Protein AF-A0A7R9DNP5-F1 (afdb_monomer_lite)

Radius of gyration: 16.85 Å; chains: 1; bounding box: 35×37×37 Å

pLDDT: mean 72.44, std 9.36, range [45.16, 84.88]

Secondary structure (DSSP, 8-state):
--EEETTTEEEEEETTEEEEEEEEGGGEEEEE-TTS-EEEE--PPTT--EEEEEPTTSS-EEEEEP--GGG-----

Sequence (76 aa):
MEQQLSDGQVTVMQAGQQVQVVQVNQAGQMIHGANGQQIMVHTMPQGAQTIQVATQGGQGLQQIQVVPVSSLQVSG

Structure (mmCIF, N/CA/C/O backbone):
data_AF-A0A7R9DNP5-F1
#
_entry.id   AF-A0A7R9DNP5-F1
#
loop_
_atom_site.group_PDB
_atom_site.id
_atom_site.type_symbol
_atom_site.label_atom_id
_atom_site.label_alt_id
_atom_site.label_comp_id
_atom_site.label_asym_id
_atom_site.label_entity_id
_atom_site.label_seq_id
_atom_site.pdbx_PDB_ins_code
_atom_site.Cartn_x
_atom_site.Cartn_y
_atom_site.Cartn_z
_atom_site.occupancy
_atom_site.B_iso_or_equiv
_atom_site.auth_seq_id
_atom_site.auth_comp_id
_atom_site.auth_asym_id
_atom_site.auth_atom_id
_atom_site.pdbx_PDB_model_num
ATOM 1 N N . MET A 1 1 ? -11.977 20.838 -8.908 1.00 58.69 1 MET A N 1
ATOM 2 C CA . MET A 1 1 ? -10.981 21.344 -9.870 1.00 58.69 1 MET A CA 1
ATOM 3 C C . MET A 1 1 ? -9.670 20.662 -9.541 1.00 58.69 1 MET A C 1
ATOM 5 O O . MET A 1 1 ? -9.010 21.062 -8.592 1.00 58.69 1 MET A O 1
ATOM 9 N N . GLU A 1 2 ? -9.360 19.571 -10.230 1.00 57.03 2 GLU A N 1
ATOM 10 C CA . GLU A 1 2 ? -8.025 18.974 -10.213 1.00 57.03 2 GLU A CA 1
ATOM 11 C C . GLU A 1 2 ? -7.088 19.801 -11.101 1.00 57.03 2 GLU A C 1
ATOM 13 O O . GLU A 1 2 ? -7.409 20.090 -12.252 1.00 57.03 2 GLU A O 1
ATOM 18 N N . GLN A 1 3 ? -5.952 20.233 -10.554 1.00 60.25 3 GLN A N 1
ATOM 19 C CA . GLN A 1 3 ? -4.883 20.841 -11.345 1.00 60.25 3 GLN A CA 1
ATOM 20 C C . GLN A 1 3 ? -3.752 19.822 -11.436 1.00 60.25 3 GLN A C 1
ATOM 22 O O . GLN A 1 3 ? -3.104 19.509 -10.433 1.00 60.25 3 GLN A O 1
ATOM 27 N N . GLN A 1 4 ? -3.568 19.264 -12.630 1.00 55.44 4 GLN A N 1
ATOM 28 C CA . GLN A 1 4 ? -2.469 18.358 -12.929 1.00 55.44 4 GLN A CA 1
ATOM 29 C C . GLN A 1 4 ? -1.233 19.189 -13.275 1.00 55.44 4 GLN A C 1
ATOM 31 O O . GLN A 1 4 ? -1.239 19.958 -14.233 1.00 55.44 4 GLN A O 1
ATOM 36 N N . LEU A 1 5 ? -0.195 19.064 -12.455 1.00 61.88 5 LEU A N 1
ATOM 37 C CA . LEU A 1 5 ? 1.107 19.686 -12.669 1.00 61.88 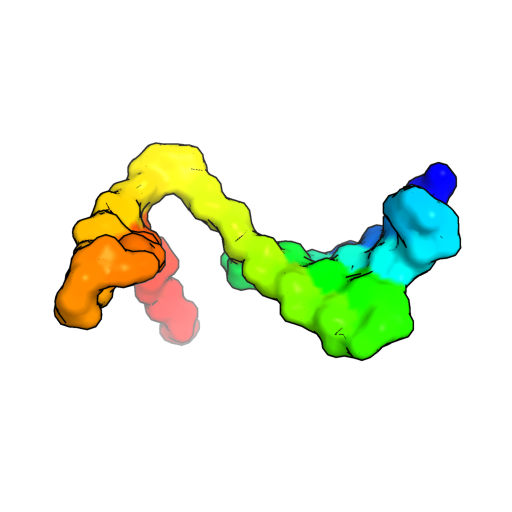5 LEU A CA 1
ATOM 38 C C . LEU A 1 5 ? 1.960 18.718 -13.504 1.00 61.88 5 LEU A C 1
ATOM 40 O O . LEU A 1 5 ? 1.823 17.499 -13.374 1.00 61.88 5 LEU A O 1
ATOM 44 N N . SER A 1 6 ? 2.816 19.256 -14.373 1.00 54.88 6 SER A N 1
ATOM 45 C CA . SER A 1 6 ? 3.472 18.540 -15.484 1.00 54.88 6 SER A CA 1
ATOM 46 C C . SER A 1 6 ? 4.398 17.367 -15.117 1.00 54.88 6 SER A C 1
ATOM 48 O O . SER A 1 6 ? 4.911 16.717 -16.020 1.00 54.88 6 SER A O 1
ATOM 50 N N . ASP A 1 7 ? 4.553 17.025 -13.838 1.00 62.47 7 ASP A N 1
ATOM 51 C CA . ASP A 1 7 ? 5.504 16.017 -13.346 1.00 62.47 7 ASP A CA 1
ATOM 52 C C . ASP A 1 7 ? 4.828 14.852 -12.589 1.00 62.47 7 ASP A C 1
ATOM 54 O O . ASP A 1 7 ? 5.396 14.274 -11.665 1.00 62.47 7 ASP A O 1
ATOM 58 N N . GLY A 1 8 ? 3.578 14.510 -12.933 1.00 65.94 8 GLY A N 1
ATOM 59 C CA . GLY A 1 8 ? 2.829 13.434 -12.253 1.00 65.94 8 GLY A CA 1
ATOM 60 C C . GLY A 1 8 ? 2.325 13.822 -10.857 1.00 65.94 8 GLY A C 1
ATOM 61 O O . GLY A 1 8 ? 1.963 12.968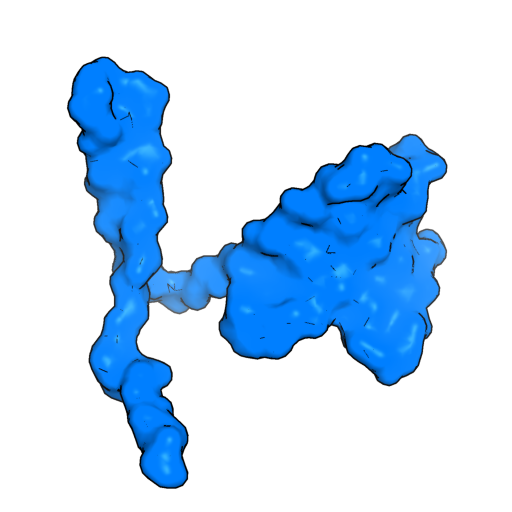 -10.045 1.00 65.94 8 GLY A O 1
ATOM 62 N N . GLN A 1 9 ? 2.302 15.125 -10.578 1.00 68.62 9 GLN A N 1
ATOM 63 C CA . GLN A 1 9 ? 1.809 15.699 -9.339 1.00 68.62 9 GLN A CA 1
ATOM 64 C C . GLN A 1 9 ? 0.385 16.222 -9.551 1.00 68.62 9 GLN A C 1
ATOM 66 O O . GLN A 1 9 ? 0.135 17.081 -10.396 1.00 68.62 9 GLN A O 1
ATOM 71 N N . VAL A 1 10 ? -0.566 15.706 -8.778 1.00 79.88 10 VAL A N 1
ATOM 72 C CA . VAL A 1 10 ? -1.976 16.099 -8.845 1.00 79.88 10 VAL A CA 1
ATOM 73 C C . VAL A 1 10 ? -2.328 16.848 -7.576 1.00 79.88 10 VAL A C 1
ATOM 75 O O . VAL A 1 10 ? -2.191 16.324 -6.475 1.00 79.88 10 VAL A O 1
ATOM 78 N N . THR A 1 11 ? -2.803 18.080 -7.713 1.00 79.62 11 THR A N 1
ATOM 79 C CA . THR A 1 11 ? -3.332 18.828 -6.572 1.00 79.62 11 THR A CA 1
ATOM 80 C C . THR A 1 11 ? -4.849 18.704 -6.543 1.00 79.62 11 THR A C 1
ATOM 82 O O . THR A 1 11 ? -5.529 19.073 -7.503 1.00 79.62 11 THR A O 1
ATOM 85 N N . VAL A 1 12 ? -5.376 18.193 -5.433 1.00 81.19 12 VAL A N 1
ATOM 86 C CA . VAL A 1 12 ? -6.799 17.933 -5.210 1.00 81.19 12 VAL A CA 1
ATOM 87 C C . VAL A 1 12 ? -7.290 18.802 -4.056 1.00 81.19 12 VAL A C 1
ATOM 89 O O . VAL A 1 12 ? -6.615 18.943 -3.042 1.00 81.19 12 VAL A O 1
ATOM 92 N N . MET A 1 13 ? -8.476 19.390 -4.188 1.00 78.50 13 MET A N 1
ATOM 93 C CA . MET A 1 13 ? -9.153 20.050 -3.070 1.00 78.50 13 MET A CA 1
ATOM 94 C C . MET A 1 13 ? -10.159 19.078 -2.459 1.00 78.50 13 MET A C 1
ATOM 96 O O . MET A 1 13 ? -11.183 18.786 -3.076 1.00 78.50 13 MET A O 1
ATOM 100 N N . GLN A 1 14 ? -9.884 18.590 -1.252 1.00 72.62 14 GLN A N 1
ATOM 101 C CA . GLN A 1 14 ? -10.780 17.711 -0.505 1.00 72.62 14 GLN A CA 1
ATOM 102 C C . GLN A 1 14 ? -11.310 18.463 0.717 1.00 72.62 14 GLN A C 1
ATOM 104 O O . GLN A 1 14 ? -10.534 18.927 1.541 1.00 72.62 14 GLN A O 1
ATOM 109 N N . ALA A 1 15 ? -12.633 18.624 0.822 1.00 76.62 15 ALA A N 1
ATOM 110 C CA . ALA A 1 15 ? -13.285 19.307 1.951 1.00 76.62 15 ALA A CA 1
ATOM 111 C C . ALA A 1 15 ? -12.717 20.714 2.281 1.00 76.62 15 ALA A C 1
ATOM 113 O O . ALA A 1 15 ? -12.669 21.120 3.437 1.00 76.62 15 ALA A O 1
ATOM 114 N N . GLY A 1 16 ? -12.271 21.462 1.263 1.00 77.44 16 GLY A N 1
ATOM 115 C CA . GLY A 1 16 ? -11.660 22.790 1.434 1.00 77.44 16 GLY A CA 1
ATOM 116 C C . GLY A 1 16 ? -10.166 22.775 1.784 1.00 77.44 16 GLY A C 1
ATOM 117 O O . GLY A 1 16 ? -9.568 23.838 1.916 1.00 77.44 16 GLY A O 1
ATOM 118 N N . GLN A 1 17 ? -9.547 21.599 1.888 1.00 75.81 17 GLN A N 1
ATOM 119 C CA . GLN A 1 17 ? -8.119 21.427 2.142 1.00 75.81 17 GLN A CA 1
ATOM 120 C C . GLN A 1 17 ? -7.398 21.028 0.853 1.00 75.81 17 GLN A C 1
ATOM 122 O O . GLN A 1 17 ? -7.859 20.161 0.107 1.00 75.81 17 GLN A O 1
ATOM 127 N N . GLN A 1 18 ? -6.267 21.680 0.580 1.00 79.06 18 GLN A N 1
ATOM 128 C CA . GLN A 1 18 ? -5.401 21.320 -0.536 1.00 79.06 18 GLN A CA 1
ATOM 129 C C . GLN A 1 18 ? -4.604 20.068 -0.167 1.00 79.06 18 GLN A C 1
ATOM 131 O O . GLN A 1 18 ? -3.920 20.026 0.855 1.00 79.06 18 GLN A O 1
ATOM 136 N N . VAL A 1 19 ? -4.710 19.055 -1.013 1.00 81.75 19 VAL A N 1
ATOM 137 C CA . VAL A 1 19 ? -4.014 17.781 -0.902 1.00 81.75 19 VAL A CA 1
ATOM 138 C C . VAL A 1 19 ? -3.162 17.623 -2.150 1.00 81.75 19 VAL A C 1
ATOM 140 O O . VAL A 1 19 ? -3.657 17.775 -3.266 1.00 81.75 19 VAL A O 1
ATOM 143 N N . GLN A 1 20 ? -1.879 17.336 -1.977 1.00 83.25 20 GLN A N 1
ATOM 144 C CA . GLN A 1 20 ? -0.967 17.116 -3.093 1.00 83.25 20 GLN A CA 1
ATOM 145 C C . GLN A 1 20 ? -0.665 15.627 -3.203 1.00 83.25 20 GLN A C 1
ATOM 147 O O . GLN A 1 20 ? -0.146 15.017 -2.277 1.00 83.25 20 GLN A O 1
ATOM 152 N N . VAL A 1 21 ? -0.994 15.041 -4.342 1.00 83.12 21 VAL A N 1
ATOM 153 C CA . VAL A 1 21 ? -0.689 13.655 -4.676 1.00 83.12 21 VAL A CA 1
ATOM 154 C C . VAL A 1 21 ? 0.542 13.658 -5.568 1.00 83.12 21 VAL A C 1
ATOM 156 O O . VAL A 1 21 ? 0.563 14.311 -6.607 1.00 83.12 21 VAL A O 1
ATOM 159 N N . VAL A 1 22 ? 1.578 12.944 -5.155 1.00 84.06 22 VAL A N 1
ATOM 160 C CA . VAL A 1 22 ? 2.817 12.740 -5.900 1.00 84.06 22 VAL A CA 1
ATOM 161 C C . VAL A 1 22 ? 2.884 11.270 -6.274 1.00 84.06 22 VAL A C 1
ATOM 163 O O . VAL A 1 22 ? 2.854 10.402 -5.403 1.00 84.06 22 VAL A O 1
ATOM 166 N N . GLN A 1 23 ? 2.969 10.963 -7.563 1.00 70.38 23 GLN A N 1
ATOM 167 C CA . GLN A 1 23 ? 3.203 9.591 -7.992 1.00 70.38 23 GLN A CA 1
ATOM 168 C C . GLN A 1 23 ? 4.679 9.238 -7.771 1.00 70.38 23 GLN A C 1
ATOM 170 O O . GLN A 1 23 ? 5.567 9.793 -8.414 1.00 70.38 23 GLN A O 1
ATOM 175 N N . VAL A 1 24 ? 4.957 8.328 -6.836 1.00 69.75 24 VAL A N 1
ATOM 176 C CA . VAL A 1 24 ? 6.322 7.959 -6.439 1.00 69.75 24 VAL A CA 1
ATOM 177 C C . VAL A 1 24 ? 6.709 6.652 -7.126 1.00 69.75 24 VAL A C 1
ATOM 179 O O . VAL A 1 24 ? 6.693 5.584 -6.519 1.00 69.75 24 VAL A O 1
ATOM 182 N N . ASN A 1 25 ? 7.058 6.733 -8.415 1.00 61.97 25 ASN A N 1
ATOM 183 C CA . ASN A 1 25 ? 7.545 5.605 -9.225 1.00 61.97 25 ASN A CA 1
ATOM 184 C C . ASN A 1 25 ? 6.711 4.305 -9.047 1.00 61.97 25 ASN A C 1
ATOM 186 O O . ASN A 1 25 ? 5.526 4.342 -8.723 1.00 61.97 25 ASN A O 1
ATOM 190 N N . GLN A 1 26 ? 7.316 3.135 -9.274 1.00 58.75 26 GLN A N 1
ATOM 191 C CA . GLN A 1 26 ? 6.668 1.817 -9.170 1.00 58.75 26 GLN A CA 1
ATOM 192 C C . GLN A 1 26 ? 6.244 1.415 -7.741 1.00 58.75 26 GLN A C 1
ATOM 194 O O . GLN A 1 26 ? 5.730 0.317 -7.550 1.00 58.75 26 GLN A O 1
ATOM 199 N N . ALA A 1 27 ? 6.473 2.268 -6.736 1.00 58.88 27 ALA A N 1
ATOM 200 C CA . ALA A 1 27 ? 6.153 1.972 -5.343 1.00 58.88 27 ALA A CA 1
ATOM 201 C C . ALA A 1 27 ? 4.728 2.410 -4.969 1.00 58.88 27 ALA A C 1
ATOM 203 O O . ALA A 1 27 ? 4.075 1.731 -4.187 1.00 58.88 27 ALA A O 1
ATOM 204 N N . GLY A 1 28 ? 4.190 3.489 -5.544 1.00 67.81 28 GLY A N 1
ATOM 205 C CA . GLY A 1 28 ? 2.825 3.916 -5.231 1.00 67.81 28 GLY A CA 1
ATOM 206 C C . GLY A 1 28 ? 2.591 5.417 -5.356 1.00 67.81 28 GLY A C 1
ATOM 207 O O . GLY A 1 28 ? 3.329 6.133 -6.028 1.00 67.81 28 GLY A O 1
ATOM 208 N N . GLN A 1 29 ? 1.534 5.904 -4.714 1.00 78.56 29 GLN A N 1
ATOM 209 C CA . GLN A 1 29 ? 1.162 7.318 -4.664 1.00 78.56 29 GLN A CA 1
ATOM 210 C C . GLN A 1 29 ? 1.425 7.855 -3.257 1.00 78.56 29 GLN A C 1
ATOM 212 O O . GLN A 1 29 ? 1.031 7.241 -2.274 1.00 78.56 29 GLN A O 1
ATOM 217 N N . MET A 1 30 ? 2.072 9.004 -3.133 1.00 81.88 30 MET A N 1
ATOM 218 C CA . MET A 1 30 ? 2.272 9.698 -1.866 1.00 81.88 30 MET A CA 1
ATOM 219 C C . MET A 1 30 ? 1.329 10.889 -1.800 1.00 81.88 30 MET A C 1
ATOM 221 O O . MET A 1 30 ? 1.294 11.718 -2.700 1.00 81.88 30 MET A O 1
ATOM 225 N N . ILE A 1 31 ? 0.550 10.971 -0.733 1.00 84.88 31 ILE A N 1
ATOM 226 C CA . ILE A 1 31 ? -0.422 12.028 -0.497 1.00 84.88 31 ILE A CA 1
ATOM 227 C C . ILE A 1 31 ? 0.129 12.924 0.607 1.00 84.88 31 ILE A C 1
ATOM 229 O O . ILE A 1 31 ? 0.312 12.476 1.735 1.00 84.88 31 ILE A O 1
ATOM 233 N N . HIS A 1 32 ? 0.379 14.187 0.291 1.00 81.94 32 HIS A N 1
ATOM 234 C CA . HIS A 1 32 ? 0.747 15.232 1.234 1.00 81.94 32 HIS A CA 1
ATOM 235 C C . HIS A 1 32 ? -0.501 16.011 1.655 1.00 81.94 32 HIS A C 1
ATOM 237 O O . HIS A 1 32 ? -1.127 16.705 0.849 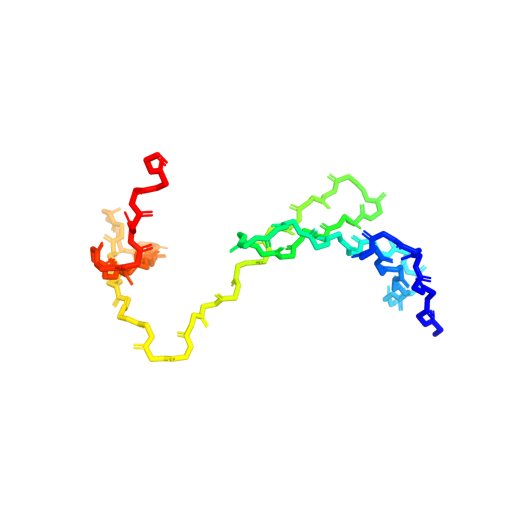1.00 81.94 32 HIS A O 1
ATOM 243 N N . GLY A 1 33 ? -0.863 15.889 2.928 1.00 82.12 33 GLY A N 1
ATOM 244 C CA . GLY A 1 33 ? -1.905 16.679 3.570 1.00 82.12 33 GLY A CA 1
ATOM 245 C C . GLY A 1 33 ? -1.390 18.024 4.086 1.00 82.12 33 GLY A C 1
ATOM 246 O O . GLY A 1 33 ? -0.196 18.215 4.323 1.00 82.12 33 GLY A O 1
ATOM 247 N N . ALA A 1 34 ? -2.322 18.944 4.336 1.00 71.88 34 ALA A N 1
ATOM 248 C CA . ALA A 1 34 ? -2.052 20.336 4.712 1.00 71.88 34 ALA A CA 1
ATOM 249 C C . ALA A 1 34 ? -1.235 20.536 6.012 1.00 71.88 34 ALA A C 1
ATOM 251 O O . ALA A 1 34 ? -0.677 21.607 6.215 1.00 71.88 34 ALA A O 1
ATOM 252 N N . ASN A 1 35 ? -1.123 19.515 6.871 1.00 77.44 35 ASN A N 1
ATOM 253 C CA . ASN A 1 35 ? -0.381 19.566 8.142 1.00 77.44 35 ASN A CA 1
ATOM 254 C C . ASN A 1 35 ? 0.970 18.826 8.092 1.00 77.44 35 ASN A C 1
ATOM 256 O O . ASN A 1 35 ? 1.470 18.378 9.121 1.00 77.44 35 ASN A O 1
ATOM 260 N N . GLY A 1 36 ? 1.526 18.606 6.897 1.00 75.19 36 GLY A N 1
ATOM 261 C CA . GLY A 1 36 ? 2.747 17.810 6.724 1.00 75.19 36 GLY A CA 1
ATOM 262 C C . GLY A 1 36 ? 2.537 16.302 6.902 1.00 75.19 36 GLY A C 1
ATOM 263 O O . GLY A 1 36 ? 3.505 15.546 6.926 1.00 75.19 36 GLY A O 1
ATOM 264 N N . GLN A 1 37 ? 1.284 15.845 7.007 1.00 79.50 37 GLN A N 1
ATOM 265 C CA . GLN A 1 37 ? 0.955 14.423 7.036 1.00 79.50 37 GLN A CA 1
ATOM 266 C C . GLN A 1 37 ? 1.183 13.823 5.650 1.00 79.50 37 GLN A C 1
ATOM 268 O O . GLN A 1 37 ? 0.582 14.269 4.677 1.00 79.50 37 GLN A O 1
ATOM 273 N N . GLN A 1 38 ? 2.039 12.809 5.566 1.00 79.25 38 GLN A N 1
ATOM 274 C CA . GLN A 1 38 ? 2.313 12.088 4.327 1.00 79.25 38 GLN A CA 1
ATOM 275 C C . GLN A 1 38 ? 1.701 10.690 4.419 1.00 79.25 38 GLN A C 1
ATOM 277 O O . GLN A 1 38 ? 1.932 9.975 5.394 1.00 79.25 38 GLN A O 1
ATOM 282 N N . ILE A 1 39 ? 0.915 10.296 3.420 1.00 80.44 39 ILE A N 1
ATOM 283 C CA . ILE A 1 39 ? 0.320 8.960 3.319 1.00 80.44 39 ILE A CA 1
ATOM 284 C C . ILE A 1 39 ? 0.886 8.297 2.072 1.00 80.44 39 ILE A C 1
ATOM 286 O O . ILE A 1 39 ? 0.675 8.787 0.967 1.00 80.44 39 ILE A O 1
ATOM 290 N N . MET A 1 40 ? 1.588 7.178 2.233 1.00 81.44 40 MET A N 1
ATOM 291 C CA . MET A 1 40 ? 2.060 6.386 1.101 1.00 81.44 40 MET A CA 1
ATOM 292 C C . MET A 1 40 ? 1.038 5.295 0.772 1.00 81.44 40 MET A C 1
ATOM 294 O O . MET A 1 40 ? 0.885 4.314 1.498 1.00 81.44 40 MET A O 1
ATOM 298 N N . VAL A 1 41 ? 0.330 5.482 -0.332 1.00 78.25 41 VAL A N 1
ATOM 299 C CA . VAL A 1 41 ? -0.632 4.539 -0.893 1.00 78.25 41 VAL A CA 1
ATOM 300 C C . VAL A 1 41 ? 0.103 3.595 -1.834 1.00 78.25 41 VAL A C 1
ATOM 302 O O . VAL A 1 41 ? 0.513 3.984 -2.925 1.00 78.25 41 VAL A O 1
ATOM 305 N N . HIS A 1 42 ? 0.231 2.336 -1.435 1.00 70.31 42 HIS A N 1
ATOM 306 C CA . HIS A 1 42 ? 0.675 1.278 -2.335 1.00 70.31 42 HIS A CA 1
ATOM 307 C C . HIS A 1 42 ? -0.558 0.611 -2.938 1.00 70.31 42 HIS A C 1
ATOM 309 O O . HIS A 1 42 ? -1.432 0.133 -2.212 1.00 70.31 42 HIS A O 1
ATOM 315 N N . THR A 1 43 ? -0.655 0.579 -4.264 1.00 65.31 43 THR A N 1
ATOM 316 C CA . THR A 1 43 ? -1.694 -0.207 -4.930 1.00 65.31 43 THR A CA 1
ATOM 317 C C . THR A 1 43 ? -1.353 -1.680 -4.791 1.00 65.31 43 THR A C 1
ATOM 319 O O . THR A 1 43 ? -0.341 -2.140 -5.320 1.00 65.31 43 THR A O 1
ATOM 322 N N . MET A 1 44 ? -2.200 -2.422 -4.087 1.00 66.38 44 MET A N 1
ATOM 323 C CA . MET A 1 44 ? -2.070 -3.866 -4.015 1.00 66.38 44 MET A CA 1
ATOM 324 C C . MET A 1 44 ? -2.438 -4.462 -5.381 1.00 66.38 44 MET A C 1
ATOM 326 O O . MET A 1 44 ? -3.534 -4.170 -5.871 1.00 66.38 44 MET A O 1
ATOM 330 N N . PRO A 1 45 ? -1.573 -5.266 -6.025 1.00 62.44 45 PRO A N 1
ATOM 331 C CA . PRO A 1 45 ? -1.938 -5.898 -7.283 1.00 62.44 45 PRO A CA 1
ATOM 332 C C . PRO A 1 45 ? -3.183 -6.765 -7.070 1.00 62.44 45 PRO A C 1
ATOM 334 O O . PRO A 1 45 ? -3.271 -7.525 -6.102 1.00 62.44 45 PRO A O 1
ATOM 337 N N . GLN A 1 46 ? -4.167 -6.650 -7.959 1.00 58.88 46 GLN A N 1
ATOM 338 C CA . GLN A 1 46 ? -5.362 -7.487 -7.881 1.00 58.88 46 GLN A CA 1
ATOM 339 C C . GLN A 1 46 ? -4.949 -8.956 -8.069 1.00 58.88 46 GLN A C 1
ATOM 341 O O . GLN A 1 46 ? -4.357 -9.312 -9.084 1.00 58.88 46 GLN A O 1
ATOM 346 N N . GLY A 1 47 ? -5.215 -9.793 -7.062 1.00 65.81 47 GLY A N 1
ATOM 347 C CA . GLY A 1 47 ? -4.785 -11.198 -7.030 1.00 65.81 47 GLY A CA 1
ATOM 348 C C . GLY A 1 47 ? -3.442 -11.451 -6.338 1.00 65.81 47 GLY A C 1
ATOM 349 O O . GLY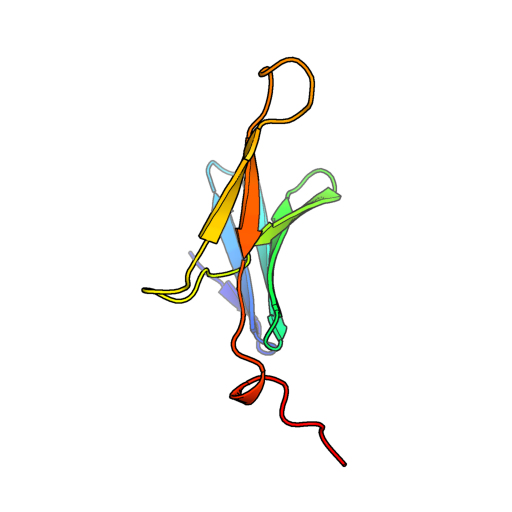 A 1 47 ? -2.988 -12.595 -6.293 1.00 65.81 47 GLY A O 1
ATOM 350 N N . ALA A 1 48 ? -2.805 -10.423 -5.774 1.00 68.12 48 ALA A N 1
ATOM 351 C CA . ALA A 1 48 ? -1.590 -10.613 -5.002 1.00 68.12 48 ALA A CA 1
ATOM 352 C C . ALA A 1 48 ? -1.885 -11.390 -3.709 1.00 68.12 48 ALA A C 1
ATOM 354 O O . ALA A 1 48 ? -2.841 -11.105 -2.987 1.00 68.12 48 ALA A O 1
ATOM 355 N N . GLN A 1 49 ? -1.059 -12.391 -3.413 1.00 70.69 49 GLN A N 1
ATOM 356 C CA . GLN A 1 49 ? -1.215 -13.191 -2.204 1.00 70.69 49 GLN A CA 1
ATOM 357 C C . GLN A 1 49 ? -0.803 -12.361 -0.990 1.00 70.69 49 GLN A C 1
ATOM 359 O O . GLN A 1 49 ? 0.276 -11.771 -0.969 1.00 70.69 49 GLN A O 1
ATOM 364 N N . THR A 1 50 ? -1.653 -12.323 0.032 1.00 76.50 50 THR A N 1
ATOM 365 C CA . THR A 1 50 ? -1.353 -11.611 1.276 1.00 76.50 50 THR A CA 1
ATOM 366 C C . THR A 1 50 ? -1.374 -12.566 2.446 1.00 76.50 50 THR A C 1
ATOM 368 O O . THR A 1 50 ? -2.305 -13.361 2.570 1.00 76.50 50 THR A O 1
ATOM 371 N N . ILE A 1 51 ? -0.391 -12.449 3.330 1.00 80.06 51 ILE A N 1
ATOM 372 C CA . ILE A 1 51 ? -0.363 -13.180 4.594 1.00 80.06 51 ILE A CA 1
ATOM 373 C C . ILE A 1 51 ? -0.810 -12.214 5.686 1.00 80.06 51 ILE A C 1
ATOM 375 O O . ILE A 1 51 ? -0.201 -11.163 5.872 1.00 80.06 51 ILE A O 1
ATOM 379 N N . GLN A 1 52 ? -1.879 -12.555 6.400 1.00 80.06 52 GLN A N 1
ATOM 380 C CA . GLN A 1 52 ? -2.305 -11.813 7.584 1.00 80.06 52 GLN A CA 1
ATOM 381 C C . GLN A 1 52 ? -1.647 -12.442 8.809 1.00 80.06 52 GLN A C 1
ATOM 383 O O . GLN A 1 52 ? -1.849 -13.620 9.098 1.00 80.06 52 GLN A O 1
ATOM 388 N N . VAL A 1 53 ? -0.845 -11.657 9.518 1.00 82.50 53 VAL A N 1
ATOM 389 C CA . VAL A 1 53 ? -0.160 -12.065 10.741 1.00 82.50 53 VAL A CA 1
ATOM 390 C C . VAL A 1 53 ? -0.807 -11.328 11.903 1.00 82.50 53 VAL A C 1
ATOM 392 O O . VAL A 1 53 ? -0.751 -10.100 11.979 1.00 82.50 53 VAL A O 1
ATOM 395 N N . ALA A 1 54 ? -1.422 -12.068 12.820 1.00 84.88 54 ALA A N 1
ATOM 396 C CA . ALA A 1 54 ? -1.876 -11.492 14.077 1.00 84.88 54 ALA A CA 1
ATOM 397 C C . ALA A 1 54 ? -0.655 -11.102 14.920 1.00 84.88 54 ALA A C 1
ATOM 399 O O . ALA A 1 54 ? 0.277 -11.892 15.087 1.00 84.88 54 ALA A O 1
ATOM 400 N N . THR A 1 55 ? -0.638 -9.879 15.442 1.00 79.06 55 THR A N 1
ATOM 401 C CA . THR A 1 55 ? 0.402 -9.456 16.382 1.00 79.06 55 THR A CA 1
ATOM 402 C C . THR A 1 55 ? 0.267 -10.238 17.687 1.00 79.06 55 THR A C 1
ATOM 404 O O . THR A 1 55 ? -0.831 -10.661 18.064 1.00 79.06 55 THR A O 1
ATOM 407 N N . GLN A 1 56 ? 1.381 -10.450 18.398 1.00 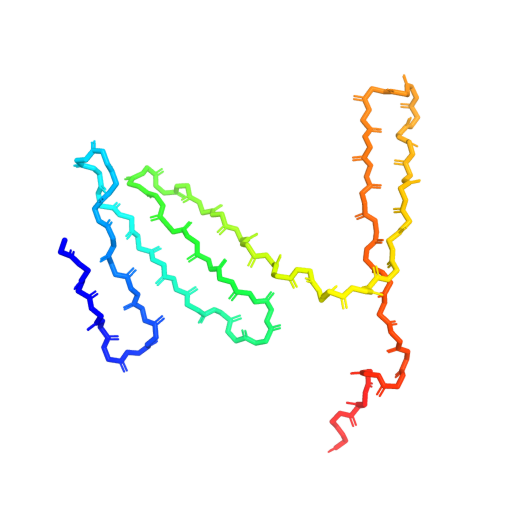67.56 56 GLN A N 1
ATOM 408 C CA . GLN A 1 56 ? 1.320 -11.020 19.745 1.00 67.56 56 GLN A CA 1
ATOM 409 C C . GLN A 1 56 ? 0.365 -10.179 20.605 1.00 67.56 56 GLN A C 1
ATOM 411 O O . GLN A 1 56 ? 0.521 -8.966 20.709 1.00 67.56 56 GLN A O 1
ATOM 416 N N . GLY A 1 57 ? -0.647 -10.834 21.176 1.00 79.19 57 GLY A N 1
ATOM 417 C CA . GLY A 1 57 ? -1.729 -10.183 21.920 1.00 79.19 57 GLY A CA 1
ATOM 418 C C . GLY A 1 57 ? -3.034 -9.999 21.137 1.00 79.19 57 GLY A C 1
ATOM 419 O O . GLY A 1 57 ? -4.028 -9.610 21.738 1.00 79.19 57 GLY A O 1
ATOM 420 N N . GLY A 1 58 ? -3.074 -10.297 19.832 1.00 69.12 58 GLY A N 1
ATOM 421 C CA . GLY A 1 58 ? -4.308 -10.314 19.030 1.00 69.12 58 GLY A CA 1
ATOM 422 C C . GLY A 1 58 ? -4.940 -8.940 18.774 1.00 69.12 58 GLY A C 1
ATOM 423 O O . GLY A 1 58 ? -6.041 -8.862 18.240 1.00 69.12 58 GLY A O 1
ATOM 424 N N . GLN A 1 59 ? -4.257 -7.857 19.148 1.00 73.69 59 GLN A N 1
ATOM 425 C CA . GLN A 1 59 ? -4.775 -6.488 19.057 1.00 73.69 59 GLN A CA 1
ATOM 426 C C . GLN A 1 59 ? -4.566 -5.846 17.679 1.00 73.69 59 GLN A C 1
ATOM 428 O O . GLN A 1 59 ? -5.102 -4.772 17.420 1.00 73.69 59 GLN A O 1
ATOM 433 N N . GLY A 1 60 ? -3.799 -6.480 16.790 1.00 70.50 60 GLY A N 1
ATOM 434 C CA . GLY A 1 60 ? -3.528 -5.951 15.460 1.00 70.50 60 GLY A CA 1
ATOM 435 C C . GLY A 1 60 ? -3.308 -7.042 14.422 1.00 70.50 60 GLY A C 1
ATOM 436 O O . GLY A 1 60 ? -2.837 -8.139 14.724 1.00 70.50 60 GLY A O 1
ATOM 437 N N . LEU A 1 61 ? -3.640 -6.713 13.178 1.00 78.88 61 LEU A N 1
ATOM 438 C CA . LEU A 1 61 ? -3.356 -7.527 12.004 1.00 78.88 61 LEU A CA 1
ATOM 439 C C . LEU A 1 61 ? -2.282 -6.809 11.188 1.00 78.88 61 LEU A C 1
ATOM 441 O O . LEU A 1 61 ? -2.463 -5.661 10.791 1.00 78.88 61 LEU A O 1
ATOM 445 N N . GLN A 1 62 ? -1.160 -7.481 10.951 1.00 80.38 62 GLN A N 1
ATOM 446 C CA . GLN A 1 62 ? -0.141 -7.045 10.002 1.00 80.38 62 GLN A CA 1
ATOM 447 C C . GLN A 1 62 ? -0.361 -7.793 8.690 1.00 80.38 62 GLN A C 1
ATOM 449 O O . GLN A 1 62 ? -0.471 -9.018 8.689 1.00 80.38 62 GLN A O 1
ATOM 454 N N . GLN A 1 63 ? -0.431 -7.079 7.571 1.00 78.31 63 GLN A N 1
ATOM 455 C CA . GLN A 1 63 ? -0.570 -7.690 6.253 1.00 78.31 63 GLN A CA 1
ATOM 456 C C . GLN A 1 63 ? 0.784 -7.689 5.544 1.00 78.31 63 GLN A C 1
ATOM 458 O O . GLN A 1 63 ? 1.386 -6.637 5.346 1.00 78.31 63 GLN A O 1
ATOM 463 N N . ILE A 1 64 ? 1.261 -8.868 5.156 1.00 81.88 64 ILE A N 1
ATOM 464 C CA . ILE A 1 64 ? 2.478 -9.042 4.363 1.00 81.88 64 ILE A CA 1
ATOM 465 C C . ILE A 1 64 ? 2.060 -9.263 2.913 1.00 81.88 64 ILE A C 1
ATOM 467 O O . ILE A 1 64 ? 1.341 -10.218 2.609 1.00 81.88 64 ILE A O 1
ATOM 471 N N . GLN A 1 65 ? 2.522 -8.391 2.020 1.00 80.25 65 GLN A N 1
ATOM 472 C CA . GLN A 1 65 ? 2.368 -8.570 0.582 1.00 80.25 65 GLN A CA 1
ATOM 473 C C . GLN A 1 65 ? 3.403 -9.576 0.073 1.00 80.25 65 GLN A C 1
ATOM 475 O O . GLN A 1 65 ? 4.604 -9.341 0.179 1.00 80.25 65 GLN A O 1
ATOM 480 N N . VAL A 1 66 ? 2.947 -10.680 -0.517 1.00 80.88 66 VAL A N 1
ATOM 481 C CA . VAL A 1 66 ? 3.826 -11.631 -1.203 1.00 80.88 66 VAL A CA 1
ATOM 482 C C . VAL A 1 66 ? 4.034 -11.167 -2.640 1.00 80.88 66 VAL A C 1
ATOM 484 O O . VAL A 1 66 ? 3.071 -10.845 -3.339 1.00 80.88 66 VAL A O 1
ATOM 487 N N . VAL A 1 67 ? 5.288 -11.135 -3.080 1.00 79.75 67 VAL A N 1
ATOM 488 C CA . VAL A 1 67 ? 5.688 -10.748 -4.436 1.00 79.75 67 VAL A CA 1
ATOM 489 C C . VAL A 1 67 ? 6.482 -11.913 -5.043 1.00 79.75 67 VAL A C 1
ATOM 491 O O . VAL A 1 67 ? 7.406 -12.404 -4.390 1.00 79.75 67 VAL A O 1
ATOM 494 N N . PRO A 1 68 ? 6.140 -12.404 -6.250 1.00 73.81 68 PRO A N 1
ATOM 495 C CA . PRO A 1 68 ? 6.888 -13.477 -6.896 1.00 73.81 68 PRO A CA 1
ATOM 496 C C . PRO A 1 68 ? 8.361 -13.113 -7.097 1.00 73.81 68 PRO A C 1
ATOM 498 O O . PRO A 1 68 ? 8.698 -12.000 -7.499 1.00 73.81 68 PRO A O 1
ATOM 501 N N . VAL A 1 69 ? 9.259 -14.079 -6.921 1.00 78.50 69 VAL A N 1
ATOM 502 C CA . VAL A 1 69 ? 10.689 -13.860 -7.203 1.00 78.50 69 VAL A CA 1
ATOM 503 C C . VAL A 1 69 ? 10.944 -13.521 -8.675 1.00 78.50 69 VAL A C 1
ATOM 505 O O . VAL A 1 69 ? 11.882 -12.797 -8.983 1.00 78.50 69 VAL A O 1
ATOM 508 N N . SER A 1 70 ? 10.068 -13.958 -9.587 1.00 73.81 70 SER A N 1
ATOM 509 C CA . SER A 1 70 ? 10.120 -13.600 -11.010 1.00 73.81 70 SER A CA 1
ATOM 510 C C . SER A 1 70 ? 9.897 -12.110 -11.272 1.00 73.81 70 SER A C 1
ATOM 512 O O . SER A 1 70 ? 10.329 -11.621 -12.305 1.00 73.81 70 SER A O 1
ATOM 514 N N . SER A 1 71 ? 9.245 -11.381 -10.361 1.00 68.12 71 SER A N 1
ATOM 515 C CA . SER A 1 71 ? 9.133 -9.917 -10.447 1.00 68.12 71 SER A CA 1
ATOM 516 C C . SER A 1 71 ? 10.322 -9.176 -9.837 1.00 68.12 71 SER A C 1
ATOM 518 O O . SER A 1 71 ? 10.448 -7.973 -10.034 1.00 68.12 71 SER A O 1
ATOM 520 N N . LEU A 1 72 ? 11.228 -9.880 -9.152 1.00 70.38 72 LEU A N 1
ATOM 521 C CA . LEU A 1 72 ? 12.484 -9.325 -8.647 1.00 70.38 72 LEU A CA 1
ATOM 522 C C . LEU A 1 72 ? 13.602 -9.428 -9.690 1.00 70.38 72 LEU A C 1
ATOM 524 O O . LEU A 1 72 ? 14.755 -9.591 -9.300 1.00 70.38 72 LEU A O 1
ATOM 528 N N . GLN A 1 73 ? 13.283 -9.384 -10.995 1.00 62.44 73 GLN A N 1
ATOM 529 C CA . GLN A 1 73 ? 14.302 -9.387 -12.047 1.00 62.44 73 GLN A CA 1
ATOM 530 C C . GLN A 1 73 ? 15.328 -8.301 -11.734 1.00 62.44 73 GLN A C 1
ATOM 532 O O . GLN A 1 73 ? 15.060 -7.105 -11.833 1.00 62.44 73 GLN A O 1
ATOM 537 N N . VAL A 1 74 ? 16.486 -8.773 -11.277 1.00 53.25 74 VAL A N 1
ATOM 538 C CA . VAL A 1 74 ? 17.649 -7.973 -10.944 1.00 53.25 74 VAL A CA 1
ATOM 539 C C . VAL A 1 74 ? 17.983 -7.211 -12.210 1.00 53.25 74 VAL A C 1
ATOM 541 O O . VAL A 1 74 ? 18.317 -7.816 -13.228 1.00 53.25 74 VAL A O 1
ATOM 544 N N . SER A 1 75 ? 17.829 -5.892 -12.153 1.00 49.81 75 SER A N 1
ATOM 545 C CA . SER A 1 75 ? 18.455 -5.003 -13.118 1.00 49.81 75 SER A CA 1
ATOM 546 C C . SER A 1 75 ? 19.961 -5.216 -12.951 1.00 49.81 75 SER A C 1
ATOM 548 O O . SER A 1 75 ? 20.559 -4.680 -12.019 1.00 49.81 75 SER A O 1
ATOM 550 N N . GLY A 1 76 ? 20.514 -6.131 -13.747 1.00 45.16 76 GLY A N 1
ATOM 551 C CA . GLY A 1 76 ? 21.952 -6.309 -13.919 1.00 45.16 76 GLY A CA 1
ATOM 552 C C . GLY A 1 76 ?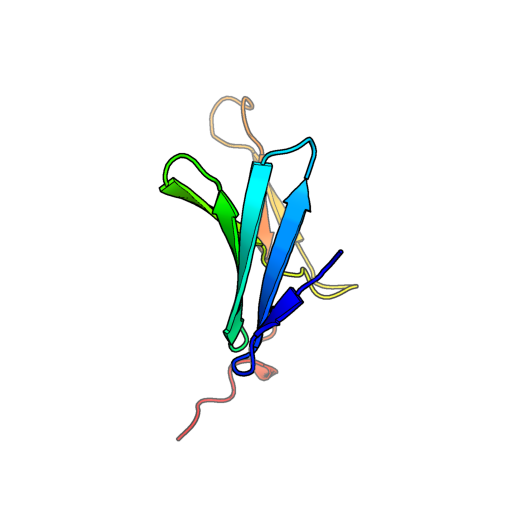 22.524 -5.192 -14.770 1.00 45.16 76 GLY A C 1
ATOM 553 O O . GLY A 1 76 ? 21.776 -4.678 -15.634 1.00 45.16 76 GLY A O 1
#

Organism: Timema poppense (NCBI:txid170557)

Foldseek 3Di:
DWDDDPQQWIWDQDPNWTWIWHADPQQAIWIQTPVRDIDGDGDQPVVFDWDWDQDVVNPDTDIDTDDDVVVVPPPD